Protein AF-A0A8B7W220-F1 (afdb_monomer_lite)

Organism: Castor canadensis (NCBI:txid51338)

Struct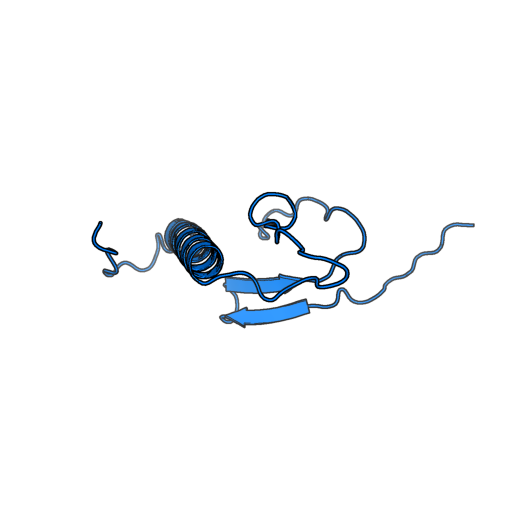ure (mmCIF, N/CA/C/O backbone):
data_AF-A0A8B7W220-F1
#
_entry.id   AF-A0A8B7W220-F1
#
loop_
_atom_site.group_PDB
_atom_site.id
_atom_site.type_symbol
_atom_site.label_atom_id
_atom_site.label_alt_id
_atom_site.label_comp_id
_atom_site.label_asym_id
_atom_site.label_entity_id
_atom_site.label_seq_id
_atom_site.pdbx_PDB_ins_code
_atom_site.Cartn_x
_atom_site.Cartn_y
_atom_site.Cartn_z
_atom_site.occupancy
_atom_site.B_iso_or_equiv
_atom_site.auth_seq_id
_atom_site.auth_comp_id
_atom_site.auth_asym_id
_atom_site.auth_atom_id
_atom_site.pdbx_PDB_model_num
ATOM 1 N N . MET A 1 1 ? -33.014 -8.478 -11.403 1.00 35.03 1 MET A N 1
ATOM 2 C CA . MET A 1 1 ? -32.150 -9.643 -11.109 1.00 35.03 1 MET A CA 1
ATOM 3 C C . MET A 1 1 ? -30.972 -9.152 -10.285 1.00 35.03 1 MET A C 1
ATOM 5 O O . MET A 1 1 ? -29.937 -8.799 -10.835 1.00 35.03 1 MET A O 1
ATOM 9 N N . SER A 1 2 ? -31.174 -9.027 -8.976 1.00 37.38 2 SER A N 1
ATOM 10 C CA . SER A 1 2 ? -30.141 -8.574 -8.046 1.00 37.38 2 SER A CA 1
ATOM 11 C C . SER A 1 2 ? -29.268 -9.772 -7.703 1.00 37.38 2 SER A C 1
ATOM 13 O O . SER A 1 2 ? -29.751 -10.733 -7.112 1.00 37.38 2 SER A O 1
ATOM 15 N N . ARG A 1 3 ? -28.005 -9.761 -8.131 1.00 44.88 3 ARG A N 1
ATOM 16 C CA . ARG A 1 3 ? -27.030 -10.745 -7.662 1.00 44.88 3 ARG A CA 1
ATOM 17 C C . ARG A 1 3 ? -26.596 -10.324 -6.261 1.00 44.88 3 ARG A C 1
ATOM 19 O O . ARG A 1 3 ? -25.697 -9.501 -6.122 1.00 44.88 3 ARG A O 1
ATOM 26 N N . GLU A 1 4 ? -27.242 -10.871 -5.237 1.00 46.12 4 GLU A N 1
ATOM 27 C CA . GLU A 1 4 ? -26.624 -10.973 -3.916 1.00 46.12 4 GLU A CA 1
ATOM 28 C C . GLU A 1 4 ? -25.481 -11.983 -4.021 1.00 46.12 4 GLU A C 1
ATOM 30 O O . GLU A 1 4 ? -25.657 -13.190 -3.892 1.00 46.12 4 GLU A O 1
ATOM 35 N N . GLY A 1 5 ? -24.299 -11.482 -4.365 1.00 42.66 5 GLY A N 1
ATOM 36 C CA . GLY A 1 5 ? -23.058 -12.210 -4.180 1.00 42.66 5 GLY A CA 1
ATOM 37 C C . GLY A 1 5 ? -22.493 -11.825 -2.827 1.00 42.66 5 GLY A C 1
ATOM 38 O O . GLY A 1 5 ? -21.762 -10.842 -2.734 1.00 42.66 5 GLY A O 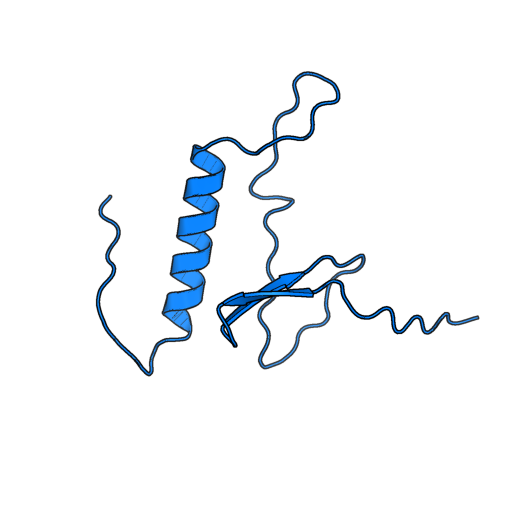1
ATOM 39 N N . SER A 1 6 ? -22.796 -12.599 -1.785 1.00 49.88 6 SER A N 1
ATOM 40 C CA . SER A 1 6 ? -21.991 -12.630 -0.562 1.00 49.88 6 SER A CA 1
ATOM 41 C C . SER A 1 6 ? -20.646 -13.297 -0.877 1.00 49.88 6 SER A C 1
ATOM 43 O O . SER A 1 6 ? -20.341 -14.391 -0.407 1.00 49.88 6 SER A O 1
ATOM 45 N N . GLY A 1 7 ? -19.859 -12.681 -1.760 1.00 55.59 7 GLY A N 1
ATOM 46 C CA . GLY A 1 7 ? -18.458 -13.028 -1.910 1.00 55.59 7 GLY A CA 1
ATOM 47 C C . GLY A 1 7 ? -17.786 -12.590 -0.625 1.00 55.59 7 GLY A C 1
ATOM 48 O O . GLY A 1 7 ? -17.744 -11.394 -0.340 1.00 55.59 7 GLY A O 1
ATOM 49 N N . THR A 1 8 ? -17.331 -13.545 0.181 1.00 58.66 8 THR A N 1
ATOM 50 C CA . THR A 1 8 ? -16.465 -13.254 1.322 1.00 58.66 8 THR A CA 1
ATOM 51 C C . THR A 1 8 ? -15.362 -12.315 0.837 1.00 58.66 8 THR A C 1
ATOM 53 O O . THR A 1 8 ? -14.654 -12.682 -0.108 1.00 58.66 8 THR A O 1
ATOM 56 N N . PRO A 1 9 ? -15.247 -11.096 1.393 1.00 66.88 9 PRO A N 1
ATOM 57 C CA . PRO A 1 9 ? -14.199 -10.181 0.980 1.00 66.88 9 PRO A CA 1
ATOM 58 C C . PRO A 1 9 ? -12.853 -10.882 1.165 1.00 66.88 9 PRO A C 1
ATOM 60 O O . PRO A 1 9 ? -12.636 -11.574 2.162 1.00 66.88 9 PRO A O 1
ATOM 63 N N . LEU A 1 10 ? -11.970 -10.742 0.176 1.00 88.56 10 LEU A N 1
ATOM 64 C CA . LEU A 1 10 ? -10.625 -11.299 0.246 1.00 88.56 10 LEU A CA 1
ATOM 65 C C . LEU A 1 10 ? -9.840 -10.459 1.253 1.00 88.56 10 LEU A C 1
ATOM 67 O O . LEU A 1 10 ? -9.299 -9.404 0.917 1.00 88.56 10 LEU A O 1
ATOM 71 N N . LEU A 1 11 ? -9.874 -10.906 2.505 1.00 92.19 11 LEU A N 1
ATOM 72 C CA . LEU A 1 11 ? -9.261 -10.256 3.650 1.00 92.19 11 LEU A CA 1
ATOM 73 C C . LEU A 1 11 ? -8.093 -11.099 4.146 1.00 92.19 11 LEU A C 1
ATOM 75 O O . LEU A 1 11 ? -8.217 -12.308 4.325 1.00 92.19 11 LEU A O 1
ATOM 79 N N . ALA A 1 12 ? -6.977 -10.435 4.409 1.00 94.56 12 ALA A N 1
ATOM 80 C CA . ALA A 1 12 ? -5.839 -11.008 5.102 1.00 94.56 12 ALA A CA 1
ATOM 81 C C . ALA A 1 12 ? -5.535 -10.149 6.329 1.00 94.56 12 ALA A C 1
ATOM 83 O O . ALA A 1 12 ? -5.270 -8.950 6.215 1.00 94.56 12 ALA A O 1
ATOM 84 N N . GLU A 1 13 ? -5.589 -10.755 7.509 1.00 95.19 13 GLU A N 1
ATOM 85 C CA . GLU A 1 13 ? -5.172 -10.095 8.740 1.00 95.19 13 GLU A CA 1
ATOM 86 C C . GLU A 1 13 ? -3.642 -9.996 8.771 1.00 95.19 13 GLU A C 1
ATOM 88 O O . GLU A 1 13 ? -2.937 -10.988 8.592 1.00 95.19 13 GLU A O 1
ATOM 93 N N . VAL A 1 14 ? -3.126 -8.780 8.953 1.00 95.44 14 VAL A N 1
ATOM 94 C CA . VAL A 1 14 ? -1.682 -8.494 8.991 1.00 95.44 14 VAL A CA 1
ATOM 95 C C . VAL A 1 14 ? -1.228 -8.255 10.427 1.00 95.44 14 VAL A C 1
ATOM 97 O O . VAL A 1 14 ? -0.167 -8.719 10.837 1.00 95.44 14 VAL A O 1
ATOM 100 N N . ILE A 1 15 ? -2.032 -7.517 11.198 1.00 94.62 15 ILE A N 1
ATOM 101 C CA . ILE A 1 15 ? -1.849 -7.314 12.636 1.00 94.62 15 ILE A CA 1
ATOM 102 C C . ILE A 1 15 ? -3.194 -7.559 13.293 1.00 94.62 15 ILE A C 1
ATOM 104 O O . ILE A 1 15 ? -4.160 -6.860 12.964 1.00 94.62 15 ILE A O 1
ATOM 108 N N . GLN A 1 16 ? -3.208 -8.488 14.246 1.00 92.25 16 GLN A N 1
ATOM 109 C CA . GLN A 1 16 ? -4.422 -8.906 14.925 1.00 92.25 16 GLN A CA 1
ATOM 110 C C . GLN A 1 16 ? -5.223 -7.709 15.452 1.00 92.25 16 GLN A C 1
ATOM 112 O O . GLN A 1 16 ? -4.651 -6.812 16.083 1.00 92.25 16 GLN A O 1
ATOM 117 N N . ASP A 1 17 ? -6.519 -7.669 15.130 1.00 89.88 17 ASP A N 1
ATOM 118 C CA . ASP A 1 17 ? -7.495 -6.652 15.562 1.00 89.88 17 ASP A CA 1
ATOM 119 C C . ASP A 1 17 ? -7.182 -5.197 15.146 1.00 89.88 17 ASP A C 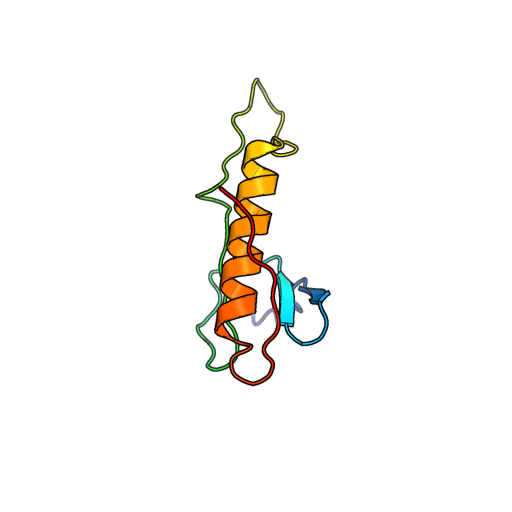1
ATOM 121 O O . ASP A 1 17 ? -7.820 -4.246 15.613 1.00 89.88 17 ASP A O 1
ATOM 125 N N . ARG A 1 18 ? -6.174 -4.967 14.290 1.00 92.88 18 ARG A N 1
ATOM 126 C CA . ARG A 1 18 ? -5.658 -3.607 14.025 1.00 92.88 18 ARG A CA 1
ATOM 127 C C . ARG A 1 18 ? -5.407 -3.282 12.565 1.00 92.88 18 ARG A C 1
ATOM 129 O O . ARG A 1 18 ? -5.590 -2.121 12.184 1.00 92.88 18 ARG A O 1
ATOM 136 N N . LEU A 1 19 ? -4.943 -4.242 11.768 1.00 95.44 19 LEU A N 1
ATOM 137 C CA . LEU A 1 19 ? -4.597 -4.014 10.368 1.00 95.44 19 LEU A CA 1
ATOM 138 C C . LEU A 1 19 ? -4.956 -5.225 9.514 1.00 95.44 19 LEU A C 1
ATOM 140 O O . LEU A 1 19 ? -4.361 -6.291 9.658 1.00 95.44 19 LEU A O 1
ATOM 144 N N . CYS A 1 20 ? -5.857 -5.000 8.562 1.00 95.25 20 CYS A N 1
ATOM 145 C CA . CYS A 1 20 ? -6.236 -5.973 7.549 1.00 95.25 20 CYS A CA 1
ATOM 146 C C . CYS A 1 20 ? -5.900 -5.430 6.158 1.00 95.25 20 CYS A C 1
ATOM 148 O O . CYS A 1 20 ? -6.104 -4.247 5.874 1.00 95.25 20 CYS A O 1
ATOM 150 N N . PHE A 1 21 ? -5.409 -6.309 5.294 1.00 95.88 21 PHE A N 1
ATOM 151 C CA . PHE A 1 21 ? -5.334 -6.096 3.858 1.00 95.88 21 PHE A CA 1
ATOM 152 C C . PHE A 1 21 ? -6.620 -6.619 3.213 1.00 95.88 21 PHE A C 1
ATOM 154 O O . PHE A 1 21 ? -7.097 -7.693 3.576 1.00 95.88 21 PHE A O 1
ATOM 161 N N . ALA A 1 22 ? -7.191 -5.855 2.284 1.00 94.44 22 ALA A N 1
ATOM 162 C CA . ALA A 1 22 ? -8.473 -6.162 1.663 1.00 94.44 22 ALA A CA 1
ATOM 163 C C . ALA A 1 22 ? -8.409 -5.948 0.152 1.00 94.44 22 ALA A C 1
ATOM 165 O O . ALA A 1 22 ? -7.969 -4.890 -0.296 1.00 94.44 22 ALA A O 1
ATOM 166 N N . ILE A 1 23 ? -8.918 -6.909 -0.620 1.00 94.38 23 ILE A N 1
ATOM 167 C CA . ILE A 1 23 ? -9.174 -6.742 -2.055 1.00 94.38 23 ILE A CA 1
ATOM 168 C C . ILE A 1 23 ? -10.680 -6.576 -2.242 1.00 94.38 23 ILE A C 1
ATOM 170 O O . ILE A 1 23 ? -11.463 -7.477 -1.935 1.00 94.38 23 ILE A O 1
ATOM 174 N N . LEU A 1 24 ? -11.085 -5.405 -2.731 1.00 91.25 24 LEU A N 1
ATOM 175 C CA . LEU A 1 24 ? -12.484 -5.024 -2.903 1.00 91.25 24 LEU A CA 1
ATOM 176 C C . LEU A 1 24 ? -12.736 -4.599 -4.352 1.00 91.25 24 LEU A C 1
ATOM 178 O O . LEU A 1 24 ? -12.007 -3.777 -4.895 1.00 91.25 24 LEU A O 1
ATOM 182 N N . TYR A 1 25 ? -13.811 -5.106 -4.955 1.00 89.75 25 TYR A N 1
ATOM 183 C CA . TYR A 1 25 ? -14.232 -4.748 -6.321 1.00 89.75 25 TYR A CA 1
ATOM 184 C C . TYR A 1 25 ? -15.204 -3.556 -6.365 1.00 89.75 25 TYR A C 1
ATOM 186 O O . TYR A 1 25 ? -15.670 -3.150 -7.426 1.00 89.75 25 TYR A O 1
ATOM 194 N N . SER A 1 26 ? -15.537 -2.999 -5.201 1.00 88.81 26 SER A N 1
ATOM 195 C CA . SER A 1 26 ? -16.418 -1.845 -5.041 1.00 88.81 26 SER A CA 1
ATOM 196 C C . SER A 1 26 ? -15.988 -1.033 -3.827 1.00 88.81 26 SER A C 1
ATOM 198 O O . SER A 1 26 ? -15.461 -1.597 -2.867 1.00 88.81 26 SER A O 1
ATOM 200 N N . ARG A 1 27 ? -16.267 0.276 -3.826 1.00 85.19 27 ARG A N 1
ATOM 201 C CA . ARG A 1 27 ? -15.976 1.132 -2.670 1.00 85.19 27 ARG A CA 1
ATOM 202 C C . ARG A 1 27 ? -16.691 0.588 -1.416 1.00 85.19 27 ARG A C 1
ATOM 204 O O . ARG A 1 27 ? -17.914 0.432 -1.456 1.00 85.19 27 ARG A O 1
ATOM 211 N N . PRO A 1 28 ? -15.967 0.319 -0.315 1.00 87.88 28 PRO A N 1
ATOM 212 C CA . PRO A 1 28 ? -16.576 -0.182 0.910 1.00 87.88 28 PRO A CA 1
ATOM 213 C C . PRO A 1 28 ? -17.528 0.854 1.509 1.00 87.88 28 PRO A C 1
ATOM 215 O O . PRO A 1 28 ? -17.293 2.064 1.429 1.00 87.88 28 PRO A O 1
ATOM 218 N N . LYS A 1 29 ? -18.606 0.370 2.131 1.00 87.00 29 LYS A N 1
ATOM 219 C CA . LYS A 1 29 ? -19.492 1.214 2.939 1.00 87.00 29 LYS A CA 1
ATOM 220 C C . LYS A 1 29 ? -18.750 1.643 4.205 1.00 87.00 29 LYS A C 1
ATOM 222 O O . LYS A 1 29 ? -17.953 0.886 4.749 1.00 87.00 29 LYS A O 1
ATOM 227 N N . SER A 1 30 ? -19.012 2.861 4.670 1.00 87.19 30 SER A N 1
ATOM 228 C CA . SER A 1 30 ? -18.469 3.320 5.950 1.00 87.19 30 SER A CA 1
ATOM 229 C C . SER A 1 30 ? -19.062 2.488 7.089 1.00 87.19 30 SER A C 1
ATOM 231 O O . SER A 1 30 ? -20.267 2.231 7.100 1.00 87.19 30 SER A O 1
ATOM 233 N N . ALA A 1 31 ? -18.219 2.075 8.031 1.00 86.38 31 ALA A N 1
ATOM 234 C CA . ALA A 1 31 ? -18.609 1.337 9.223 1.00 86.38 31 ALA A CA 1
ATOM 235 C C . ALA A 1 31 ? -17.983 2.001 10.463 1.00 86.38 31 ALA A C 1
ATOM 237 O O . ALA A 1 31 ? -16.885 2.552 10.371 1.00 86.38 31 ALA A O 1
ATOM 238 N N . PRO A 1 32 ? -18.652 1.971 11.629 1.00 84.38 32 PRO A N 1
ATOM 239 C CA . PRO A 1 32 ? -18.243 2.749 12.803 1.00 84.38 32 PRO A CA 1
ATOM 240 C C . PRO A 1 32 ? -16.884 2.338 13.391 1.00 84.38 32 PRO A C 1
ATOM 242 O O . PRO A 1 32 ? -16.180 3.176 13.951 1.00 84.38 32 PRO A O 1
ATOM 245 N N . HIS A 1 33 ? -16.490 1.069 13.259 1.00 85.12 33 HIS A N 1
ATOM 246 C CA . HIS A 1 33 ? -15.254 0.540 13.853 1.00 85.12 33 HIS A CA 1
ATOM 247 C C . HIS A 1 33 ? -14.145 0.263 12.828 1.00 85.12 33 HIS A C 1
ATOM 249 O O . HIS A 1 33 ? -12.998 -0.002 13.199 1.00 85.12 33 HIS A O 1
ATOM 255 N N . GLU A 1 34 ? -14.443 0.408 11.540 1.00 90.31 34 GLU A N 1
ATOM 256 C CA . GLU A 1 34 ? -13.527 0.091 10.450 1.00 90.31 34 GLU A CA 1
ATOM 257 C C . GLU A 1 34 ? -13.104 1.366 9.733 1.00 90.31 34 GLU A C 1
ATOM 259 O O . GLU A 1 34 ? -13.904 2.250 9.436 1.00 90.31 34 GLU A O 1
ATOM 264 N N . HIS A 1 35 ? -11.813 1.467 9.439 1.00 92.62 35 HIS A N 1
ATOM 265 C CA . HIS A 1 35 ? -11.282 2.587 8.682 1.00 92.62 35 HIS A CA 1
ATOM 266 C C . HIS A 1 35 ? -10.638 2.059 7.405 1.00 92.62 35 HIS A C 1
ATOM 268 O O . HIS A 1 35 ? -9.503 1.579 7.424 1.00 92.62 35 HIS A O 1
ATOM 274 N N . TYR A 1 36 ? -11.327 2.239 6.284 1.00 93.50 36 TYR A N 1
ATOM 275 C CA . TYR A 1 36 ? -10.808 1.902 4.964 1.00 93.50 36 TYR A CA 1
ATOM 276 C C . TYR A 1 36 ? -9.907 3.018 4.427 1.00 93.50 36 TYR A C 1
ATOM 278 O O . TYR A 1 36 ? -10.196 4.207 4.566 1.00 93.50 36 TYR A O 1
ATOM 286 N N . PHE A 1 37 ? -8.793 2.641 3.810 1.00 94.81 37 PHE A N 1
ATOM 287 C CA . PHE A 1 37 ? -7.987 3.523 2.971 1.00 94.81 37 PHE A CA 1
ATOM 288 C C . PHE A 1 37 ? -7.349 2.698 1.856 1.00 94.81 37 PHE A C 1
ATOM 290 O O . PHE A 1 37 ? -7.156 1.498 2.015 1.00 94.81 37 PHE A O 1
ATOM 297 N N . SER A 1 38 ? -7.004 3.364 0.760 1.00 95.44 38 SER A N 1
ATOM 298 C CA . SER A 1 38 ? -6.215 2.792 -0.326 1.00 95.44 38 SER A CA 1
ATOM 299 C C . SER A 1 38 ? -4.984 3.672 -0.588 1.00 95.44 38 SER A C 1
ATOM 301 O O . SER A 1 38 ? -4.886 4.800 -0.078 1.00 95.44 38 SER A O 1
ATOM 303 N N . ILE A 1 39 ? -4.020 3.118 -1.315 1.00 97.25 39 ILE A N 1
ATOM 304 C CA . ILE A 1 39 ? -2.872 3.821 -1.892 1.00 97.25 39 ILE A CA 1
ATOM 305 C C . ILE A 1 39 ? -2.876 3.786 -3.426 1.00 97.25 39 ILE A C 1
ATOM 307 O O . ILE A 1 39 ? -1.957 4.343 -4.014 1.00 97.25 39 ILE A O 1
ATOM 311 N N . ASP A 1 40 ? -3.889 3.182 -4.057 1.00 95.25 40 ASP A N 1
ATOM 312 C CA . ASP A 1 40 ? -3.911 2.914 -5.505 1.00 95.25 40 ASP A CA 1
ATOM 313 C C . ASP A 1 40 ? -3.776 4.189 -6.347 1.00 95.25 40 ASP A C 1
ATOM 315 O O . ASP A 1 40 ? -3.212 4.136 -7.427 1.00 95.25 40 ASP A O 1
ATOM 319 N N . ASN A 1 41 ? -4.256 5.332 -5.835 1.00 94.75 41 ASN A N 1
ATOM 320 C CA . ASN A 1 41 ? -4.154 6.650 -6.480 1.00 94.75 41 ASN A CA 1
ATOM 321 C C . ASN A 1 41 ? -3.140 7.600 -5.810 1.00 94.75 41 ASN A C 1
ATOM 323 O O . ASN A 1 41 ? -3.180 8.811 -6.015 1.00 94.75 41 ASN A O 1
ATOM 327 N N . GLU A 1 42 ? -2.305 7.093 -4.899 1.00 96.62 42 GLU A N 1
ATOM 328 C CA . GLU A 1 42 ? -1.300 7.888 -4.168 1.00 96.62 42 GLU A CA 1
ATOM 329 C C . GLU A 1 42 ? 0.124 7.395 -4.430 1.00 96.62 42 GLU A C 1
ATOM 331 O O . GLU A 1 42 ? 1.054 8.196 -4.517 1.00 96.62 42 GLU A O 1
ATOM 336 N N . LEU A 1 43 ? 0.302 6.077 -4.511 1.00 97.25 43 LEU A N 1
ATOM 337 C CA . LEU A 1 43 ? 1.578 5.413 -4.751 1.00 97.25 43 LEU A CA 1
ATOM 338 C C . LEU A 1 43 ? 1.473 4.626 -6.060 1.00 97.25 43 LEU A C 1
ATOM 340 O O . LEU A 1 43 ? 1.430 3.398 -6.055 1.00 97.25 43 LEU A O 1
ATOM 344 N N . GLU A 1 44 ? 1.384 5.359 -7.165 1.00 96.81 44 GLU A N 1
ATOM 345 C CA . GLU A 1 44 ? 1.280 4.800 -8.513 1.00 96.81 44 GLU A CA 1
ATOM 346 C C . GLU A 1 44 ? 2.665 4.389 -9.028 1.00 96.81 44 GLU A C 1
ATOM 348 O O . GLU A 1 44 ? 3.646 5.117 -8.870 1.00 96.81 44 GLU A O 1
ATOM 353 N N . TYR A 1 45 ? 2.760 3.190 -9.601 1.00 96.88 45 TYR A N 1
ATOM 354 C CA . TYR A 1 45 ? 3.983 2.719 -10.241 1.00 96.88 45 TYR A CA 1
ATOM 355 C C . TYR A 1 45 ? 4.090 3.308 -11.649 1.00 96.88 45 TYR A C 1
ATOM 357 O O . TYR A 1 45 ? 3.176 3.145 -12.451 1.00 96.88 45 TYR A O 1
ATOM 365 N N . GLU A 1 46 ? 5.224 3.932 -11.957 1.00 95.81 46 GLU A N 1
ATOM 366 C CA . GLU A 1 46 ? 5.537 4.407 -13.307 1.00 95.81 46 GLU A CA 1
ATOM 367 C C . GLU A 1 46 ? 6.119 3.248 -14.126 1.00 95.81 46 GLU A C 1
ATOM 369 O O . GLU A 1 46 ? 7.242 2.805 -13.870 1.00 95.81 46 GLU A O 1
ATOM 374 N N . ASN A 1 47 ? 5.347 2.739 -15.085 1.00 95.62 47 ASN A N 1
ATOM 375 C CA . ASN A 1 47 ? 5.732 1.610 -15.928 1.00 95.62 47 ASN A CA 1
ATOM 376 C C . ASN A 1 47 ? 6.666 2.031 -17.073 1.00 95.62 47 ASN A C 1
ATOM 378 O O . ASN A 1 47 ? 6.490 3.086 -17.684 1.00 95.62 47 ASN A O 1
ATOM 382 N N . PHE A 1 48 ? 7.622 1.169 -17.428 1.00 94.69 48 PHE A N 1
ATOM 383 C CA . PHE A 1 48 ? 8.425 1.353 -18.645 1.00 94.69 48 PHE A CA 1
ATOM 384 C C . PHE A 1 48 ? 7.726 0.788 -19.890 1.00 94.69 48 PHE A C 1
ATOM 386 O O . PHE A 1 48 ? 7.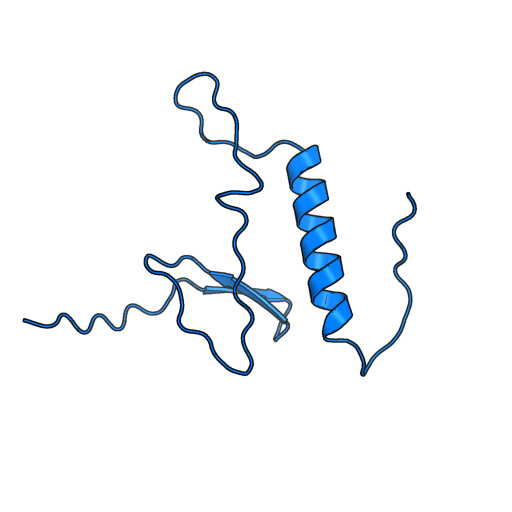837 1.345 -20.981 1.00 94.69 48 PHE A O 1
ATOM 393 N N . TYR A 1 49 ? 7.016 -0.329 -19.739 1.00 94.81 49 TYR A N 1
ATOM 394 C CA . TYR A 1 49 ? 6.236 -0.992 -20.776 1.00 94.81 49 TYR A CA 1
ATOM 395 C C . TYR A 1 49 ? 4.991 -1.665 -20.170 1.00 94.81 49 TYR A C 1
ATOM 397 O O . TYR A 1 49 ? 4.051 -0.972 -19.797 1.00 94.81 49 TYR A O 1
ATOM 405 N N . ALA A 1 50 ? 4.959 -2.998 -20.079 1.00 96.88 50 ALA A N 1
ATOM 406 C CA . ALA A 1 50 ? 3.848 -3.783 -19.526 1.00 96.88 50 ALA A CA 1
ATOM 407 C C . ALA A 1 50 ? 4.120 -4.284 -18.090 1.00 96.88 50 ALA A C 1
ATOM 409 O O . ALA A 1 50 ? 3.426 -5.166 -17.582 1.00 96.88 50 ALA A O 1
ATOM 410 N N . ASP A 1 51 ? 5.163 -3.762 -17.455 1.00 97.12 51 ASP A N 1
ATOM 411 C CA . ASP A 1 51 ? 5.485 -3.949 -16.047 1.00 97.12 51 ASP A CA 1
ATOM 412 C C . ASP A 1 51 ? 4.512 -3.174 -15.151 1.00 97.12 51 ASP A C 1
ATOM 414 O O . ASP A 1 51 ? 4.056 -2.085 -15.482 1.00 97.12 51 ASP A O 1
ATOM 418 N N . PHE A 1 52 ? 4.183 -3.757 -14.002 1.00 96.12 52 PHE A N 1
ATOM 419 C CA . PHE A 1 52 ? 3.230 -3.189 -13.040 1.00 96.12 52 PHE A CA 1
ATOM 420 C C . PHE A 1 52 ? 3.823 -3.053 -11.632 1.00 96.12 52 PHE A C 1
ATOM 422 O O . PHE A 1 52 ? 3.110 -2.748 -10.676 1.00 96.12 52 PHE A O 1
ATOM 429 N N . GLY A 1 53 ? 5.117 -3.328 -11.471 1.00 94.75 53 GLY A N 1
ATOM 430 C CA . GLY A 1 53 ? 5.783 -3.257 -10.181 1.00 94.75 53 GLY A CA 1
ATOM 431 C C . GLY A 1 53 ? 7.024 -4.143 -10.076 1.00 94.75 53 GLY A C 1
ATOM 432 O O . GLY A 1 53 ? 7.469 -4.720 -11.071 1.00 94.75 53 GLY A O 1
ATOM 433 N N . PRO A 1 54 ? 7.567 -4.290 -8.854 1.00 97.50 54 PRO A N 1
ATOM 434 C CA . PRO A 1 54 ? 7.050 -3.761 -7.583 1.00 97.50 54 PRO A CA 1
ATOM 43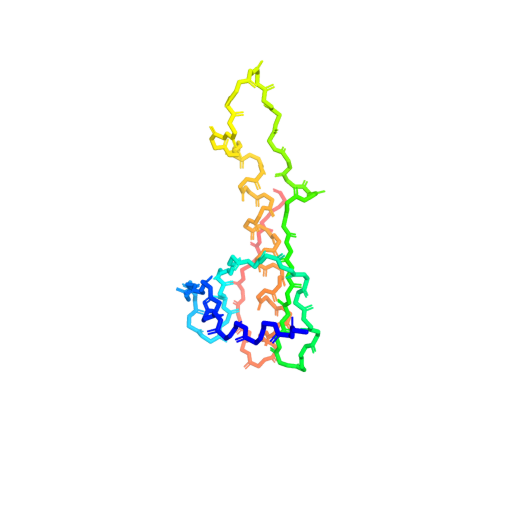5 C C . PRO A 1 54 ? 7.250 -2.245 -7.418 1.00 97.50 54 PRO A C 1
ATOM 437 O O . PRO A 1 54 ? 8.076 -1.638 -8.095 1.00 97.50 54 PRO A O 1
ATOM 440 N N . LEU A 1 55 ? 6.536 -1.638 -6.462 1.00 97.44 55 LEU A N 1
ATOM 441 C CA . LEU A 1 55 ? 6.798 -0.255 -6.054 1.00 97.44 55 LEU A CA 1
ATOM 442 C C . LEU A 1 55 ? 8.250 -0.083 -5.589 1.00 97.44 55 LEU A C 1
ATOM 444 O O . LEU A 1 55 ? 8.828 -0.957 -4.940 1.00 97.44 55 LEU A O 1
ATOM 448 N N . ASN A 1 56 ? 8.826 1.082 -5.881 1.00 97.06 56 ASN A N 1
ATOM 449 C CA . ASN A 1 56 ? 10.179 1.412 -5.447 1.00 97.06 56 ASN A CA 1
ATOM 450 C C . ASN A 1 56 ? 10.263 1.644 -3.922 1.00 97.06 56 ASN A C 1
ATOM 452 O O . ASN A 1 56 ? 9.262 1.853 -3.230 1.00 97.06 56 ASN A O 1
ATOM 456 N N . LEU A 1 57 ? 11.491 1.663 -3.393 1.00 98.19 57 LEU A N 1
ATOM 457 C CA . LEU A 1 57 ? 11.744 1.766 -1.952 1.00 98.19 57 LEU A CA 1
ATOM 458 C C . LEU A 1 57 ? 11.187 3.054 -1.321 1.00 98.19 57 LEU A C 1
ATOM 460 O O . LEU A 1 57 ? 10.717 3.028 -0.184 1.00 98.19 57 LEU A O 1
ATOM 464 N N . ALA A 1 58 ? 11.195 4.173 -2.050 1.00 97.88 58 ALA A N 1
ATOM 465 C CA . ALA A 1 58 ? 10.653 5.431 -1.545 1.00 97.88 58 ALA A CA 1
ATOM 466 C C . ALA A 1 58 ? 9.133 5.339 -1.319 1.00 97.88 58 ALA A C 1
ATOM 468 O O . ALA A 1 58 ? 8.623 5.843 -0.316 1.00 97.88 58 ALA A O 1
ATOM 469 N N . MET A 1 59 ? 8.406 4.658 -2.207 1.00 98.25 59 MET A N 1
ATOM 470 C CA . MET A 1 59 ? 6.968 4.413 -2.060 1.00 98.25 59 MET A CA 1
ATOM 471 C C . MET A 1 59 ? 6.669 3.438 -0.916 1.00 98.25 59 MET A C 1
ATOM 473 O O . MET A 1 59 ? 5.769 3.699 -0.116 1.00 98.25 59 MET A O 1
ATOM 477 N N . VAL A 1 60 ? 7.471 2.380 -0.758 1.00 98.19 60 VAL A N 1
ATOM 478 C CA . VAL A 1 60 ? 7.369 1.467 0.397 1.00 98.19 60 VAL A CA 1
ATOM 479 C C . VAL A 1 60 ? 7.569 2.223 1.713 1.00 98.19 60 VAL A C 1
ATOM 481 O O . VAL A 1 60 ? 6.772 2.079 2.640 1.00 98.19 60 VAL A O 1
ATOM 484 N N . TYR A 1 61 ? 8.578 3.095 1.790 1.00 98.31 61 TYR A N 1
ATOM 485 C CA . TYR A 1 61 ? 8.814 3.928 2.970 1.00 98.31 61 TYR A CA 1
ATOM 486 C C . TYR A 1 61 ? 7.605 4.819 3.295 1.00 98.31 61 TYR A C 1
ATOM 488 O O . TYR A 1 61 ? 7.139 4.851 4.437 1.00 98.31 61 TYR A O 1
ATOM 496 N N . ARG A 1 62 ? 7.029 5.483 2.284 1.00 98.19 62 ARG A N 1
ATOM 497 C CA . ARG A 1 62 ? 5.814 6.302 2.444 1.00 98.19 62 ARG A CA 1
ATOM 498 C C . ARG A 1 62 ? 4.631 5.482 2.965 1.00 98.19 62 ARG A C 1
ATOM 500 O O . ARG A 1 62 ? 3.945 5.944 3.883 1.00 98.19 62 ARG A O 1
ATOM 507 N N . TYR A 1 63 ? 4.425 4.268 2.448 1.00 98.12 63 TYR A N 1
ATOM 508 C CA . TYR A 1 63 ? 3.394 3.352 2.942 1.00 98.12 63 TYR A CA 1
ATOM 509 C C . TYR A 1 63 ? 3.598 3.021 4.426 1.00 98.12 63 TYR A C 1
ATOM 511 O O . TYR A 1 63 ? 2.682 3.214 5.231 1.00 98.12 63 TYR A O 1
ATOM 519 N N . CYS A 1 64 ? 4.813 2.634 4.823 1.00 97.31 64 CYS A N 1
ATOM 520 C CA . CYS A 1 64 ? 5.154 2.362 6.221 1.00 97.31 64 CYS A CA 1
ATOM 521 C C . CYS A 1 64 ? 4.878 3.571 7.129 1.00 97.31 64 CYS A C 1
ATOM 523 O O . CYS A 1 64 ? 4.235 3.438 8.175 1.00 97.31 64 CYS A O 1
ATOM 525 N N . CYS A 1 65 ? 5.285 4.778 6.722 1.00 97.00 65 CYS A N 1
ATOM 526 C CA . CYS A 1 65 ? 4.993 6.004 7.466 1.00 97.00 65 CYS A CA 1
ATOM 527 C C . CYS A 1 65 ? 3.483 6.248 7.620 1.00 97.00 65 CYS A C 1
ATOM 529 O O . CYS A 1 65 ? 3.027 6.629 8.703 1.00 97.00 65 CYS A O 1
ATOM 531 N N . LYS A 1 66 ? 2.698 6.033 6.558 1.00 96.75 66 LYS A N 1
ATOM 532 C CA . LYS A 1 66 ? 1.239 6.205 6.566 1.00 96.75 66 LYS A CA 1
ATOM 533 C C . LYS A 1 66 ? 0.560 5.218 7.518 1.00 96.75 66 LYS A C 1
ATOM 535 O O . LYS A 1 66 ? -0.264 5.639 8.334 1.00 96.75 66 LYS A O 1
ATOM 540 N N . ILE A 1 67 ? 0.948 3.942 7.474 1.00 96.50 67 ILE A N 1
ATOM 541 C CA . ILE A 1 67 ? 0.462 2.902 8.394 1.00 96.50 67 ILE A CA 1
ATOM 542 C C . ILE A 1 67 ? 0.798 3.259 9.842 1.00 96.50 67 ILE A C 1
ATOM 544 O O . ILE A 1 67 ? -0.095 3.298 10.689 1.00 96.50 67 ILE A O 1
ATOM 548 N N . ASN A 1 68 ? 2.055 3.615 10.121 1.00 95.44 68 ASN A N 1
ATOM 549 C CA . ASN A 1 68 ? 2.502 3.974 11.467 1.00 95.44 68 ASN A CA 1
ATOM 550 C C . ASN A 1 68 ? 1.719 5.159 12.043 1.00 95.44 68 ASN A C 1
ATOM 552 O O . ASN A 1 68 ? 1.353 5.151 13.219 1.00 95.44 68 ASN A O 1
ATOM 556 N N . LYS A 1 69 ? 1.413 6.171 11.222 1.00 95.06 69 LYS A N 1
ATOM 557 C CA . LYS A 1 69 ? 0.550 7.289 11.631 1.00 95.06 69 LYS A CA 1
ATOM 558 C C . LYS A 1 69 ? -0.862 6.806 11.974 1.00 95.06 69 LYS A C 1
ATOM 560 O O . LYS A 1 69 ? -1.374 7.165 13.030 1.00 95.06 69 LYS A O 1
ATOM 565 N N . LYS A 1 70 ? -1.476 5.962 11.137 1.00 93.69 70 LYS A N 1
ATOM 566 C CA . LYS A 1 70 ? -2.832 5.434 11.375 1.00 93.69 70 LYS A CA 1
ATOM 567 C C . LYS A 1 70 ? -2.919 4.556 12.625 1.00 93.69 70 LYS A C 1
ATOM 569 O O . LYS A 1 70 ? -3.869 4.692 13.393 1.00 93.69 70 LYS A O 1
ATOM 574 N N . LEU A 1 71 ? -1.918 3.713 12.866 1.00 92.62 71 LEU A N 1
ATOM 575 C CA . LEU A 1 71 ? -1.884 2.835 14.037 1.00 92.62 71 LEU A CA 1
ATOM 576 C C . LEU A 1 71 ? -1.688 3.605 15.351 1.00 92.62 71 LEU A C 1
ATOM 578 O O . LEU A 1 71 ? -2.223 3.178 16.373 1.00 92.62 71 LEU A O 1
ATOM 582 N N . LYS A 1 72 ? -0.983 4.746 15.331 1.00 89.81 72 LYS A N 1
ATOM 583 C CA . LYS A 1 72 ? -0.794 5.610 16.511 1.00 89.81 72 LYS A CA 1
ATOM 584 C C . LYS A 1 72 ? -2.081 6.298 16.971 1.00 89.81 72 LYS A C 1
ATOM 586 O O . LYS A 1 72 ? -2.295 6.416 18.172 1.00 89.81 72 LYS A O 1
ATOM 591 N N . VAL A 1 73 ? -2.944 6.722 16.044 1.00 73.94 73 VAL A N 1
ATOM 592 C CA . VAL A 1 73 ? -4.170 7.486 16.362 1.00 73.94 73 VAL A CA 1
ATOM 593 C C . VAL A 1 73 ? -5.177 6.669 17.188 1.00 73.94 73 VAL A C 1
ATOM 595 O O . VAL A 1 73 ? -5.906 7.242 17.990 1.00 73.94 73 VAL A O 1
ATOM 598 N N . LYS A 1 74 ? -5.188 5.33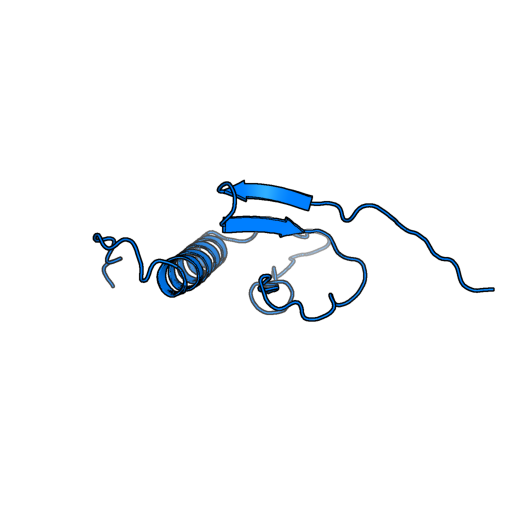4 17.052 1.00 59.84 74 LYS A N 1
ATOM 599 C CA . LYS A 1 74 ? -6.086 4.440 17.811 1.00 59.84 74 LYS A CA 1
ATOM 600 C C . LYS A 1 74 ? -5.488 3.901 19.123 1.00 59.84 74 LYS A C 1
ATOM 602 O O . LYS A 1 74 ? -6.205 3.289 19.904 1.00 59.84 74 LYS A O 1
ATOM 607 N N . SER A 1 75 ? -4.202 4.135 19.396 1.00 52.09 75 SER A N 1
ATOM 608 C CA . SER A 1 75 ? -3.505 3.636 20.597 1.00 52.09 75 SER A CA 1
ATOM 609 C C . SER A 1 75 ? -3.537 4.607 21.783 1.00 52.09 75 SER A C 1
ATOM 611 O O . SER A 1 75 ? -2.694 4.519 22.671 1.00 52.09 75 SER A O 1
ATOM 613 N N . SER A 1 76 ? -4.515 5.512 21.864 1.00 48.62 76 SER A N 1
ATOM 614 C CA . SER A 1 76 ? -4.655 6.433 23.004 1.00 48.62 76 SER A CA 1
ATOM 615 C C . SER A 1 76 ? -4.911 5.747 24.360 1.00 48.62 76 SER A C 1
ATOM 617 O O . SER A 1 76 ? -4.904 6.436 25.373 1.00 48.62 76 SER A O 1
ATOM 619 N N . HIS A 1 77 ? -5.029 4.412 24.407 1.00 50.03 77 HIS A N 1
ATOM 620 C CA . HIS A 1 77 ? -5.021 3.623 25.647 1.00 50.03 77 HIS A CA 1
ATOM 621 C C . HIS A 1 77 ? -3.721 2.844 25.932 1.00 50.03 77 HIS A C 1
ATOM 623 O O . HIS A 1 77 ? -3.638 2.199 26.970 1.00 50.03 77 HIS A O 1
ATOM 629 N N . LEU A 1 78 ? -2.676 2.919 25.095 1.00 47.19 78 LEU A N 1
ATOM 630 C CA . LEU A 1 78 ? -1.365 2.351 25.443 1.00 47.19 78 LEU A CA 1
ATOM 631 C C . LEU A 1 78 ? -0.224 3.151 24.790 1.00 47.19 78 LEU A C 1
ATOM 633 O O . LEU A 1 78 ? 0.086 2.999 23.608 1.00 47.19 78 LEU A O 1
ATOM 637 N N . ARG A 1 79 ? 0.392 4.051 25.564 1.00 53.53 79 ARG A N 1
ATOM 638 C CA . ARG A 1 79 ? 1.588 4.805 25.160 1.00 53.53 79 ARG A CA 1
ATOM 639 C C . ARG A 1 79 ? 2.848 3.947 25.324 1.00 53.53 79 ARG A C 1
ATOM 641 O O . ARG A 1 79 ? 3.101 3.495 26.432 1.00 53.53 79 ARG A O 1
ATOM 648 N N . SER A 1 80 ? 3.698 3.895 24.297 1.00 44.47 80 SER A N 1
ATOM 649 C CA . SER A 1 80 ? 5.143 4.180 24.406 1.00 44.47 80 SER A CA 1
ATOM 650 C C . SER A 1 80 ? 5.819 4.242 23.019 1.00 44.47 80 SER A C 1
ATOM 652 O O . SER A 1 80 ? 5.679 3.368 22.174 1.00 44.47 80 SER A O 1
ATOM 654 N N . SER A 1 81 ? 6.484 5.373 22.783 1.00 53.47 81 SER A N 1
ATOM 655 C CA . SER A 1 81 ? 7.695 5.599 21.978 1.00 53.47 81 SER A CA 1
ATOM 656 C C . SER A 1 81 ? 7.956 4.773 20.705 1.00 53.47 81 SER A C 1
ATOM 658 O O . SER A 1 81 ? 8.649 3.770 20.751 1.00 53.47 81 SER A O 1
ATOM 660 N N . PHE A 1 82 ? 7.600 5.324 19.539 1.00 45.12 82 PHE A N 1
ATOM 661 C CA . PHE A 1 82 ? 8.432 5.198 18.329 1.00 45.12 82 PHE A CA 1
ATOM 662 C C . PHE A 1 82 ? 8.377 6.514 17.549 1.00 45.12 82 PHE A C 1
ATOM 664 O O . PHE A 1 82 ? 7.479 6.742 16.734 1.00 45.12 82 PHE A O 1
ATOM 671 N N . SER A 1 83 ? 9.292 7.434 17.839 1.00 45.94 83 SER A N 1
ATOM 672 C CA . SER A 1 83 ? 9.582 8.573 16.966 1.00 45.94 83 SER A CA 1
ATOM 673 C C . SER A 1 83 ? 10.465 8.084 15.816 1.00 45.94 83 SER A C 1
ATOM 675 O O . SER A 1 83 ? 11.575 7.626 16.064 1.00 45.94 83 SER A O 1
ATOM 677 N N . CYS A 1 84 ? 9.987 8.170 14.571 1.00 37.06 84 CYS A N 1
ATOM 678 C CA . CYS A 1 84 ? 10.900 8.165 13.426 1.00 37.06 84 CYS A CA 1
ATOM 679 C C . CYS A 1 84 ? 11.633 9.517 13.428 1.00 37.06 84 CYS A C 1
ATOM 681 O O . CYS A 1 84 ? 10.942 10.538 13.522 1.00 37.06 84 CYS A O 1
ATOM 683 N N . PRO A 1 85 ? 12.974 9.543 13.367 1.00 42.97 85 PRO A N 1
ATOM 684 C CA . PRO A 1 85 ? 13.712 10.772 13.104 1.00 42.97 85 PRO A CA 1
ATOM 685 C C . PRO A 1 85 ? 13.452 11.279 11.668 1.00 42.97 85 PRO A C 1
ATOM 687 O O . PRO A 1 85 ? 12.867 10.531 10.874 1.00 42.97 85 PRO A O 1
ATOM 690 N N . PRO A 1 86 ? 13.802 12.551 11.380 1.00 54.72 86 PRO A N 1
ATOM 691 C CA . PRO A 1 86 ? 13.596 13.188 10.076 1.00 54.72 86 PRO A CA 1
ATOM 692 C C . PRO A 1 86 ? 14.313 12.479 8.925 1.00 54.72 86 PRO A C 1
ATOM 694 O O . PRO A 1 86 ? 15.390 11.887 9.169 1.00 54.72 86 PRO A O 1
#

Secondary structure (DSSP, 8-state):
---------EEEEEETTTEEEEE-SSPPPP-SS------TTTS----SSS---PPPHHHHHHHHHHHHHHHHHT-TTS----PPP-

Foldseek 3Di:
DDPPDPPPWPWDDPDPPQDIDTDDPDDDDDDPSDDDDDCCVPQADDDPPPDRDDGDPVSVVVVVVVSVVRRVVPVPVDDDDDDDDD

pLDDT: mean 82.22, std 20.37, range [35.03, 98.31]

Radius of gyration: 16.59 Å; chains: 1; bounding box: 46×26×46 Å

Sequence (86 aa):
MSREGSGTPLLAEVIQDRLCFAILYSRPKSAPHEHYFSIDNELEYENFYADFGPLNLAMVYRYCCKINKKLKVKSSHLRSSFSCPP

InterPro domains:
  IPR029021 Protein-tyrosine phosphatase-like [G3DSA:3.90.190.10] (6-84)
  IPR029021 Protein-tyrosine phosphatase-like [SSF52799] (12-76)
  IPR029260 Dual specificity/tyrosine protein phosphatase, N-terminal [PF14671] (13-76)
  IPR029260 Dual specificity/tyrosine protein phosphatase, N-terminal [cd17657] (13-75)